Protein AF-A0AA89B093-F1 (afdb_monomer)

Radius of gyration: 24.59 Å; Cα contacts (8 Å, |Δi|>4): 111; chains: 1; bounding box: 43×57×68 Å

Nearest PDB structures (foldseek):
  4bqq-assembly1_B  TM=4.175E-01  e=1.711E-01  Lomovskayavirus C31
  6gp1-assembly1_A  TM=5.281E-01  e=3.053E+00  Lobophyllia hemprichii
  8jc7-assembly1_A  TM=4.418E-01  e=4.986E+00  Vibrio campbellii
  6xyw-assembly1_Bd  TM=2.629E-01  e=2.871E+00  Arabidopsis thaliana

Secondary structure (DSSP, 8-state):
-------TTEEEETTTTEEEE--S--TT----------------------HHHHHHHHHHHHHHHHHHHTTEEEETTEEEEHHHHHHHHHHHS------TTGGG-TTEEEEEEEEEEEETTEEEEEEEEEEEETTS-EE-

InterPro domains:
  IPR052254 CUL4-DDB1 E3 ligase complex substrate receptor [PTHR44472] (3-139)

Structure (mmCIF, N/CA/C/O backbone):
data_AF-A0AA89B093-F1
#
_entry.id   AF-A0AA89B093-F1
#
loop_
_atom_site.group_PDB
_atom_site.id
_atom_site.type_symbol
_atom_site.label_atom_id
_atom_site.label_alt_id
_atom_site.label_comp_id
_atom_site.label_asym_id
_atom_site.label_entity_id
_atom_site.label_seq_id
_atom_site.pdbx_PDB_ins_code
_atom_site.Cartn_x
_atom_site.Cartn_y
_atom_site.Cartn_z
_atom_site.occupancy
_atom_site.B_iso_or_equiv
_atom_site.auth_seq_id
_atom_site.auth_comp_id
_atom_site.auth_asym_id
_atom_site.auth_atom_id
_atom_site.pdbx_PDB_model_num
ATOM 1 N N . MET A 1 1 ? -13.201 13.709 -26.196 1.00 38.25 1 MET A N 1
ATOM 2 C CA . MET A 1 1 ? -13.182 12.861 -24.983 1.00 38.25 1 MET A CA 1
ATOM 3 C C . MET A 1 1 ? -12.805 11.442 -25.399 1.00 38.25 1 MET A C 1
ATOM 5 O O . MET A 1 1 ? -13.687 10.653 -25.703 1.00 38.25 1 MET A O 1
ATOM 9 N N . GLY A 1 2 ? -11.510 11.145 -25.538 1.00 41.66 2 GLY A N 1
ATOM 10 C CA . GLY A 1 2 ? -11.037 9.813 -25.938 1.00 41.66 2 GLY A CA 1
ATOM 11 C C . GLY A 1 2 ? -10.702 8.983 -24.704 1.00 41.66 2 GLY A C 1
ATOM 12 O O . GLY A 1 2 ? -9.839 9.388 -23.930 1.00 41.66 2 GLY A O 1
ATOM 13 N N . ARG A 1 3 ? -11.383 7.850 -24.496 1.00 45.09 3 ARG A N 1
ATOM 14 C CA . ARG A 1 3 ? -10.976 6.867 -23.483 1.00 45.09 3 ARG A CA 1
ATOM 15 C C . ARG A 1 3 ? -9.766 6.105 -24.027 1.00 45.09 3 ARG A C 1
ATOM 17 O O . ARG A 1 3 ? -9.900 5.277 -24.919 1.00 45.09 3 ARG A O 1
ATOM 24 N N . LEU A 1 4 ? -8.587 6.450 -23.522 1.00 48.66 4 LEU A N 1
ATOM 25 C CA . LEU A 1 4 ? -7.316 5.768 -23.767 1.00 48.66 4 LEU A CA 1
ATOM 26 C C . LEU A 1 4 ? -7.122 4.689 -22.700 1.00 48.66 4 LEU A C 1
ATOM 28 O O . LEU A 1 4 ? -6.401 4.911 -21.734 1.00 48.66 4 LEU A O 1
ATOM 32 N N . THR A 1 5 ? -7.774 3.539 -22.829 1.00 56.41 5 THR A N 1
ATOM 33 C CA . THR A 1 5 ? -7.491 2.401 -21.940 1.00 56.41 5 THR A CA 1
ATOM 34 C C . THR A 1 5 ? -7.670 1.097 -22.694 1.00 56.41 5 THR A C 1
ATOM 36 O O . THR A 1 5 ? -8.625 0.365 -22.462 1.00 56.41 5 THR A O 1
ATOM 39 N N . ASP A 1 6 ? -6.757 0.818 -23.617 1.00 63.50 6 ASP A N 1
ATOM 40 C CA . ASP A 1 6 ? -6.573 -0.550 -24.084 1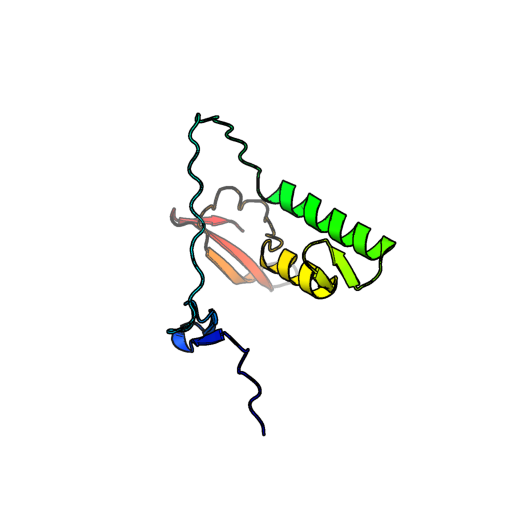.00 63.50 6 ASP A CA 1
ATOM 41 C C . ASP A 1 6 ? -5.074 -0.830 -24.145 1.00 63.50 6 ASP A C 1
ATOM 43 O O . ASP A 1 6 ? -4.348 -0.308 -24.994 1.00 63.50 6 ASP A O 1
ATOM 47 N N . LEU A 1 7 ? -4.583 -1.537 -23.126 1.00 69.38 7 LEU A N 1
ATOM 48 C CA . LEU A 1 7 ? -3.179 -1.907 -23.015 1.00 69.38 7 LEU A CA 1
ATOM 49 C C . LEU A 1 7 ? -2.946 -3.098 -23.963 1.00 69.38 7 LEU A C 1
ATOM 51 O O . LEU A 1 7 ? -3.513 -4.164 -23.724 1.00 69.38 7 LEU A O 1
ATOM 55 N N . PRO A 1 8 ? -2.121 -2.972 -25.020 1.00 73.88 8 PRO A N 1
ATOM 56 C CA . PRO A 1 8 ? -1.990 -4.015 -26.036 1.00 73.88 8 PRO A CA 1
ATOM 57 C C . PRO A 1 8 ? -1.571 -5.362 -25.431 1.00 73.88 8 PRO A C 1
ATOM 59 O O . PRO A 1 8 ? -0.558 -5.450 -24.736 1.00 73.88 8 PRO A O 1
ATOM 62 N N . GLY A 1 9 ? -2.338 -6.421 -25.708 1.00 75.69 9 GLY A N 1
ATOM 63 C CA . GLY A 1 9 ? -2.088 -7.771 -25.179 1.00 75.69 9 GLY A CA 1
ATOM 64 C C . GLY A 1 9 ? -2.712 -8.056 -23.808 1.00 75.69 9 GLY A C 1
ATOM 65 O O . GLY A 1 9 ? -2.480 -9.130 -23.244 1.00 75.69 9 GLY A O 1
ATOM 66 N N . PHE A 1 10 ? -3.515 -7.130 -23.283 1.00 82.88 10 PHE A N 1
ATOM 67 C CA . PHE A 1 10 ? -4.255 -7.274 -22.036 1.00 82.88 10 PHE A CA 1
ATOM 68 C C . PHE A 1 10 ? -5.721 -6.904 -22.256 1.00 82.88 10 PHE A C 1
ATOM 70 O O . PHE A 1 10 ? -6.017 -6.030 -23.058 1.00 82.88 10 PHE A O 1
ATOM 77 N N . TYR A 1 11 ? -6.631 -7.546 -21.526 1.00 86.19 11 TYR A N 1
ATOM 78 C CA . TYR A 1 11 ? -8.022 -7.105 -21.429 1.00 86.19 11 TYR A CA 1
ATOM 79 C C . TYR A 1 11 ? -8.307 -6.647 -19.997 1.00 86.19 11 TYR A C 1
ATOM 81 O O . TYR A 1 11 ? -7.743 -7.192 -19.042 1.00 86.19 11 TYR A O 1
ATOM 89 N N . TYR A 1 12 ? -9.144 -5.623 -19.846 1.00 85.19 12 TYR A N 1
ATOM 90 C CA . TYR A 1 12 ? -9.624 -5.173 -18.541 1.00 85.19 12 TYR A CA 1
ATOM 91 C C . TYR A 1 12 ? -10.845 -5.996 -18.128 1.00 85.19 12 TYR A C 1
ATOM 93 O O . TYR A 1 12 ? -11.797 -6.117 -18.896 1.00 85.19 12 TYR A O 1
ATOM 101 N N . ASP A 1 13 ? -10.809 -6.567 -16.928 1.00 82.44 13 ASP A N 1
ATOM 102 C CA . ASP A 1 13 ? -11.943 -7.257 -16.313 1.00 82.44 13 ASP A CA 1
ATOM 103 C C . ASP A 1 13 ? -12.571 -6.309 -15.278 1.00 82.44 13 ASP A C 1
ATOM 105 O O . ASP A 1 13 ? -11.950 -6.008 -14.251 1.00 82.44 13 ASP A O 1
ATOM 109 N N . GLU A 1 14 ? -13.770 -5.799 -15.582 1.00 85.19 14 GLU A N 1
ATOM 110 C CA . GLU A 1 14 ? -14.486 -4.823 -14.746 1.00 85.19 14 GLU A CA 1
ATOM 111 C C . GLU A 1 14 ? -14.904 -5.411 -13.393 1.00 85.19 14 GLU A C 1
ATOM 113 O O . GLU A 1 14 ? -14.867 -4.711 -12.383 1.00 85.19 14 GLU A O 1
ATOM 118 N N . GLU A 1 15 ? -15.217 -6.707 -13.330 1.00 82.50 15 GLU A N 1
ATOM 119 C CA . GLU A 1 15 ? -15.598 -7.367 -12.075 1.00 82.50 15 GLU A CA 1
ATOM 120 C C . GLU A 1 15 ? -14.408 -7.468 -11.118 1.00 82.50 15 GLU A C 1
ATOM 122 O O . GLU A 1 15 ? -14.557 -7.436 -9.895 1.00 82.50 15 GLU A O 1
ATOM 127 N N . LYS A 1 16 ? -13.199 -7.576 -11.676 1.00 83.19 16 LYS A N 1
ATOM 128 C CA . LYS A 1 16 ? -11.958 -7.740 -10.910 1.00 83.19 16 LYS A CA 1
ATOM 129 C C . LYS A 1 16 ? -11.137 -6.465 -10.785 1.00 83.19 16 LYS A C 1
ATOM 131 O O . LYS A 1 16 ? -10.077 -6.519 -10.153 1.00 83.19 16 LYS A O 1
ATOM 136 N N . ASN A 1 17 ? -11.589 -5.365 -11.390 1.00 85.19 17 ASN A N 1
ATOM 137 C CA . ASN A 1 17 ? -10.897 -4.078 -11.482 1.00 85.19 17 ASN A CA 1
ATOM 138 C C . ASN A 1 17 ? -9.399 -4.203 -11.830 1.00 85.19 17 ASN A C 1
ATOM 140 O O . ASN A 1 17 ? -8.552 -3.505 -11.265 1.00 85.19 17 ASN A O 1
ATOM 144 N N . ARG A 1 18 ? -9.035 -5.145 -12.716 1.00 84.50 18 ARG A N 1
ATOM 145 C CA . ARG A 1 18 ? -7.634 -5.445 -13.071 1.00 84.50 18 ARG A CA 1
ATOM 146 C C . ARG A 1 18 ? -7.485 -5.928 -14.512 1.00 84.50 18 ARG A C 1
ATOM 148 O O . ARG A 1 18 ? -8.388 -6.530 -15.082 1.00 84.50 18 ARG A O 1
ATOM 155 N N . TYR A 1 19 ? -6.294 -5.709 -15.071 1.00 87.19 19 TYR A N 1
ATOM 156 C CA . TYR A 1 19 ? -5.912 -6.185 -16.401 1.00 87.19 19 TYR A CA 1
ATOM 157 C C . TYR A 1 19 ? -5.380 -7.618 -16.361 1.00 87.19 19 TYR A C 1
ATOM 159 O O . TYR A 1 19 ? -4.522 -7.952 -15.538 1.00 87.19 19 TYR A O 1
ATOM 167 N N . PHE A 1 20 ? -5.837 -8.442 -17.301 1.00 82.44 20 PHE A N 1
ATOM 168 C CA . PHE A 1 20 ? -5.386 -9.816 -17.483 1.00 82.44 20 PHE A CA 1
ATOM 169 C C . PHE A 1 20 ? -4.653 -9.968 -18.820 1.00 82.44 20 PHE A C 1
ATOM 171 O O . PHE A 1 20 ? -5.140 -9.483 -19.842 1.00 82.44 20 PHE A O 1
ATOM 178 N N . PRO A 1 21 ? -3.480 -10.631 -18.845 1.00 84.06 21 PRO A N 1
ATOM 179 C CA . PRO A 1 21 ? -2.781 -10.905 -20.092 1.00 84.06 21 PRO A CA 1
ATOM 180 C C . PRO A 1 21 ? -3.600 -11.876 -20.939 1.00 84.06 21 PRO A C 1
ATOM 182 O O . PRO A 1 21 ? -4.056 -12.911 -20.444 1.00 84.06 21 PRO A O 1
ATOM 185 N N . ILE A 1 22 ? -3.726 -11.577 -22.228 1.00 76.31 22 ILE A N 1
ATOM 186 C CA . ILE A 1 22 ? -4.355 -12.458 -23.212 1.00 76.31 22 ILE A CA 1
ATOM 187 C C . ILE A 1 22 ? -3.386 -13.630 -23.446 1.00 76.31 22 ILE A C 1
ATOM 189 O O . ILE A 1 22 ? -2.508 -13.584 -24.305 1.00 76.31 22 ILE A O 1
ATOM 193 N N . LYS A 1 23 ? -3.450 -14.664 -22.595 1.00 64.69 23 LYS A N 1
ATOM 194 C CA . LYS A 1 23 ? -2.566 -15.834 -22.689 1.00 64.69 23 LYS A CA 1
ATOM 195 C C . LYS A 1 23 ? -3.092 -16.842 -23.709 1.00 64.69 23 LYS A C 1
ATOM 197 O O . LYS A 1 23 ? -4.046 -17.562 -23.442 1.00 64.69 23 LYS A O 1
ATOM 202 N N . GLY A 1 24 ? -2.361 -16.975 -24.808 1.00 60.72 24 GLY A N 1
ATOM 203 C CA . GLY A 1 24 ? -2.373 -18.132 -25.700 1.00 60.72 24 GLY A CA 1
ATOM 204 C C . GLY A 1 24 ? -1.502 -17.858 -26.929 1.00 60.72 24 GLY A C 1
ATOM 205 O O . GLY A 1 24 ? -1.459 -16.712 -27.376 1.00 60.72 24 GLY A O 1
ATOM 206 N N . PRO A 1 25 ? -0.772 -18.848 -27.479 1.00 52.78 25 PRO A N 1
ATOM 207 C CA . PRO A 1 25 ? -0.210 -18.693 -28.814 1.00 52.78 25 PRO A CA 1
ATOM 208 C C . PRO A 1 25 ? -1.363 -18.400 -29.776 1.00 52.78 25 PRO A C 1
ATOM 210 O O . PRO A 1 25 ? -2.405 -19.053 -29.720 1.00 52.78 25 PRO A O 1
ATOM 213 N N . ILE A 1 26 ? -1.187 -17.386 -30.621 1.00 53.56 26 ILE A N 1
ATOM 214 C CA . ILE A 1 26 ? -2.179 -16.990 -31.621 1.00 53.56 26 ILE A CA 1
ATOM 215 C C . ILE A 1 26 ? -2.528 -18.242 -32.446 1.00 53.56 26 ILE A C 1
ATOM 217 O O . ILE A 1 26 ? -1.602 -18.868 -32.980 1.00 53.56 26 ILE A O 1
ATOM 221 N N . PRO A 1 27 ? -3.813 -18.637 -32.542 1.00 47.00 27 PRO A N 1
ATOM 222 C CA . PRO A 1 27 ? -4.223 -19.762 -33.374 1.00 47.00 27 PRO A CA 1
ATOM 223 C C . PRO A 1 27 ? -3.663 -19.581 -34.793 1.00 47.00 27 PRO A C 1
ATOM 225 O O . PRO A 1 27 ? -3.983 -18.603 -35.462 1.00 47.00 27 PRO A O 1
ATOM 228 N N . GLY A 1 28 ? -2.770 -20.482 -35.220 1.00 51.09 28 GLY A N 1
ATOM 229 C CA . GLY A 1 28 ? -2.087 -20.426 -36.522 1.00 51.09 28 GLY A CA 1
ATOM 230 C C . GLY A 1 28 ? -0.573 -20.171 -36.483 1.00 51.09 28 GLY A C 1
ATOM 231 O O . GLY A 1 28 ? 0.084 -20.330 -37.509 1.00 51.09 28 GLY A O 1
ATOM 232 N N . SER A 1 29 ? 0.019 -19.837 -35.330 1.00 47.19 29 SER A N 1
ATOM 233 C CA . SER A 1 29 ? 1.475 -19.653 -35.217 1.00 47.19 29 SER A CA 1
ATOM 234 C C . SER A 1 29 ? 2.179 -20.956 -34.815 1.00 47.19 29 SER A C 1
ATOM 236 O O . SER A 1 29 ? 2.127 -21.383 -33.662 1.00 47.19 29 SER A O 1
ATOM 238 N N . SER A 1 30 ? 2.829 -21.617 -35.777 1.00 51.38 30 SER A N 1
ATOM 239 C CA . SER A 1 30 ? 3.675 -22.792 -35.536 1.00 51.38 30 SER A CA 1
ATOM 240 C C . SER A 1 30 ? 5.021 -22.367 -34.944 1.00 51.38 30 SER A C 1
ATOM 242 O O . SER A 1 30 ? 5.901 -21.910 -35.674 1.00 51.38 30 SER A O 1
ATOM 244 N N . SER A 1 31 ? 5.245 -22.622 -33.657 1.00 49.91 31 SER A N 1
ATOM 245 C CA . SER A 1 31 ? 6.598 -22.749 -33.109 1.00 49.91 31 SER A CA 1
ATOM 246 C C . SER A 1 31 ? 6.775 -24.131 -32.471 1.00 49.91 31 SER A C 1
ATOM 248 O O . SER A 1 31 ? 6.086 -24.518 -31.531 1.00 49.91 31 SER A O 1
ATOM 250 N N . ARG A 1 32 ? 7.679 -24.923 -33.063 1.00 48.28 32 ARG A N 1
ATOM 251 C CA . ARG A 1 32 ? 8.062 -26.273 -32.620 1.00 48.28 32 ARG A CA 1
ATOM 252 C C . ARG A 1 32 ? 8.601 -26.253 -31.182 1.00 48.28 32 ARG A C 1
ATOM 254 O O . ARG A 1 32 ? 9.436 -25.398 -30.887 1.00 48.28 32 ARG A O 1
ATOM 261 N N . PRO A 1 33 ? 8.290 -27.252 -30.339 1.00 42.31 33 PRO A N 1
ATOM 262 C CA . PRO A 1 33 ? 9.111 -27.541 -29.174 1.00 42.31 33 PRO A CA 1
ATOM 263 C C . PRO A 1 33 ? 10.339 -28.353 -29.617 1.00 42.31 33 PRO A C 1
ATOM 265 O O . PRO A 1 33 ? 10.208 -29.430 -30.198 1.00 42.31 33 PRO A O 1
ATOM 268 N N . SER A 1 34 ? 11.548 -27.847 -29.364 1.00 39.72 34 SER A N 1
ATOM 269 C CA . SER A 1 34 ? 12.766 -28.653 -29.475 1.00 39.72 34 SER A CA 1
ATOM 270 C C . SER A 1 34 ? 12.862 -29.578 -28.265 1.00 39.72 34 SER A C 1
ATOM 272 O O . SER A 1 34 ? 13.042 -29.129 -27.133 1.00 39.72 34 SER A O 1
ATOM 274 N N . SER A 1 35 ? 12.737 -30.875 -28.513 1.00 42.84 35 SER A N 1
ATOM 275 C CA . SER A 1 35 ? 13.043 -31.943 -27.571 1.00 42.84 35 SER A CA 1
ATOM 276 C C . SER A 1 35 ? 14.550 -32.035 -27.320 1.00 42.84 35 SER A C 1
ATOM 278 O O . SER A 1 35 ? 15.314 -32.275 -28.253 1.00 42.84 35 SER A O 1
ATOM 280 N N . SER A 1 36 ? 14.968 -31.961 -26.061 1.00 39.03 36 SER A N 1
ATOM 281 C CA . SER A 1 36 ? 16.203 -32.602 -25.604 1.00 39.03 36 SER A CA 1
ATOM 282 C C . SER A 1 36 ? 15.983 -33.141 -24.196 1.00 39.03 36 SER A C 1
ATOM 284 O O . SER A 1 36 ? 15.946 -32.391 -23.221 1.00 39.03 36 SER A O 1
ATOM 286 N N . ALA A 1 37 ? 15.784 -34.453 -24.116 1.00 39.19 37 ALA A N 1
ATOM 287 C CA . ALA A 1 37 ? 15.835 -35.206 -22.879 1.00 39.19 37 ALA A CA 1
ATOM 288 C C . ALA A 1 37 ? 17.300 -35.515 -22.540 1.00 39.19 37 ALA A C 1
ATOM 290 O O . ALA A 1 37 ? 18.023 -36.045 -23.379 1.00 39.19 37 ALA A O 1
ATOM 291 N N . SER A 1 38 ? 17.707 -35.254 -21.300 1.00 35.41 38 SER A N 1
ATOM 292 C CA . SER A 1 38 ? 18.757 -36.028 -20.634 1.00 35.41 38 SER A CA 1
ATOM 293 C C . SER A 1 38 ? 18.567 -35.962 -19.119 1.00 35.41 38 SER A C 1
ATOM 295 O O . SER A 1 38 ? 18.562 -34.898 -18.506 1.00 35.41 38 SER A O 1
ATOM 297 N N . THR A 1 39 ? 18.371 -37.145 -18.558 1.00 40.34 39 THR A N 1
ATOM 298 C CA . THR A 1 39 ? 18.254 -37.535 -17.152 1.00 40.34 39 THR A CA 1
ATOM 299 C C . THR A 1 39 ? 19.537 -37.302 -16.347 1.00 40.34 39 THR A C 1
ATOM 301 O O . THR A 1 39 ? 20.585 -37.729 -16.816 1.00 40.34 39 THR A O 1
ATOM 304 N N . SER A 1 40 ? 19.439 -36.786 -15.109 1.00 36.66 40 SER A N 1
ATOM 305 C CA . SER A 1 40 ? 20.041 -37.404 -13.900 1.00 36.66 40 SER A CA 1
ATOM 306 C C . SER A 1 40 ? 19.901 -36.551 -12.619 1.00 36.66 40 SER A C 1
ATOM 308 O O . SER A 1 40 ? 20.339 -35.408 -12.588 1.00 36.66 40 SER A O 1
ATOM 310 N N . ALA A 1 41 ? 19.415 -37.219 -11.563 1.00 38.53 41 ALA A N 1
ATOM 311 C CA . ALA A 1 41 ? 19.597 -37.006 -10.115 1.00 38.53 41 ALA A CA 1
ATOM 312 C C . ALA A 1 41 ? 18.918 -35.813 -9.381 1.00 38.53 41 ALA A C 1
ATOM 314 O O . ALA A 1 41 ? 19.048 -34.660 -9.787 1.00 38.53 41 ALA A O 1
ATOM 315 N N . PRO A 1 42 ? 18.254 -36.071 -8.226 1.00 45.03 42 PRO A N 1
ATOM 316 C CA . PRO A 1 42 ? 17.670 -35.042 -7.376 1.00 45.03 42 PRO A CA 1
ATOM 317 C C . PRO A 1 42 ? 18.703 -34.549 -6.356 1.00 45.03 42 PRO A C 1
ATOM 319 O O . PRO A 1 42 ? 19.044 -35.263 -5.412 1.00 45.03 42 PRO A O 1
ATOM 322 N N . GLN A 1 43 ? 19.178 -33.312 -6.494 1.00 38.06 43 GLN A N 1
ATOM 323 C CA . GLN A 1 43 ? 19.852 -32.640 -5.386 1.00 38.06 43 GLN A CA 1
ATOM 324 C C . GLN A 1 43 ? 18.859 -31.752 -4.645 1.00 38.06 43 GLN A C 1
ATOM 326 O O . GLN A 1 43 ? 18.448 -30.695 -5.116 1.00 38.06 43 GLN A O 1
ATOM 331 N N . LYS A 1 44 ? 18.489 -32.229 -3.453 1.00 43.06 44 LYS A N 1
ATOM 332 C CA . LYS A 1 44 ? 17.982 -31.403 -2.365 1.00 43.06 44 LYS A CA 1
ATOM 333 C C . LYS A 1 44 ? 18.970 -30.263 -2.120 1.00 43.06 44 LYS A C 1
ATOM 335 O O . LYS A 1 44 ? 20.104 -30.503 -1.713 1.00 43.06 44 LYS A O 1
ATOM 340 N N . SER A 1 45 ? 18.508 -29.037 -2.287 1.00 36.66 45 SER A N 1
ATOM 341 C CA . SER A 1 45 ? 18.953 -27.923 -1.465 1.00 36.66 45 SER A CA 1
ATOM 342 C C . SER A 1 45 ? 17.726 -27.086 -1.135 1.00 36.66 45 SER A C 1
ATOM 344 O O . SER A 1 45 ? 17.265 -26.251 -1.911 1.00 36.66 45 SER A O 1
ATOM 346 N N . ASP A 1 46 ? 17.171 -27.363 0.045 1.00 42.84 46 ASP A N 1
ATOM 347 C CA . ASP A 1 46 ? 16.288 -26.456 0.765 1.00 42.84 46 ASP A CA 1
ATOM 348 C C . ASP A 1 46 ? 17.073 -25.181 1.093 1.00 42.84 46 ASP A C 1
ATOM 350 O O . ASP A 1 46 ? 17.560 -24.972 2.200 1.00 42.84 46 ASP A O 1
ATOM 354 N N . LEU A 1 47 ? 17.234 -24.312 0.103 1.00 41.94 47 LEU A N 1
ATOM 355 C CA . LEU A 1 47 ? 17.553 -22.918 0.336 1.00 41.94 47 LEU A CA 1
ATOM 356 C C . LEU A 1 47 ? 16.234 -22.184 0.245 1.00 41.94 47 LEU A C 1
ATOM 358 O O . LEU A 1 47 ? 15.851 -21.726 -0.823 1.00 41.94 47 LEU A O 1
ATOM 362 N N . LYS A 1 48 ? 15.530 -22.104 1.374 1.00 45.34 48 LYS A N 1
ATOM 363 C CA . LYS A 1 48 ? 14.459 -21.134 1.579 1.00 45.34 48 LYS A CA 1
ATOM 364 C C . LYS A 1 48 ? 15.137 -19.771 1.722 1.00 45.34 48 LYS A C 1
ATOM 366 O O . LYS A 1 48 ? 15.694 -19.496 2.785 1.00 45.34 48 LYS A O 1
ATOM 371 N N . PRO A 1 49 ? 15.135 -18.892 0.706 1.00 38.53 49 PRO A N 1
ATOM 372 C CA . PRO A 1 49 ? 15.591 -17.540 0.915 1.00 38.53 49 PRO A CA 1
ATOM 373 C C . PRO A 1 49 ? 14.377 -16.807 1.461 1.00 38.53 49 PRO A C 1
ATOM 375 O O . PRO A 1 49 ? 13.368 -16.643 0.773 1.00 38.53 49 PRO A O 1
ATOM 378 N N . THR A 1 50 ? 14.453 -16.367 2.709 1.00 45.47 50 THR A N 1
ATOM 379 C CA . THR A 1 50 ? 13.554 -15.338 3.223 1.00 45.47 50 THR A CA 1
ATOM 380 C C . THR A 1 50 ? 13.504 -14.227 2.169 1.00 45.47 50 THR A C 1
ATOM 382 O O . THR A 1 50 ? 14.525 -13.607 1.866 1.00 45.47 50 THR A O 1
ATOM 385 N N . SER A 1 51 ? 12.347 -14.040 1.531 1.00 52.62 51 SER A N 1
ATOM 386 C CA . SER A 1 51 ? 12.160 -13.228 0.314 1.00 52.62 51 SER A CA 1
ATOM 387 C C . SER A 1 51 ? 12.696 -11.794 0.441 1.00 52.62 51 SER A C 1
ATOM 389 O O . SER A 1 51 ? 13.110 -11.190 -0.550 1.00 52.62 51 SER A O 1
ATOM 391 N N . ALA A 1 52 ? 12.784 -11.290 1.675 1.00 51.72 52 ALA A N 1
ATOM 392 C CA . ALA A 1 52 ? 13.375 -10.009 2.046 1.00 51.72 52 ALA A CA 1
ATOM 393 C C . ALA A 1 52 ? 14.880 -9.873 1.726 1.00 51.72 52 ALA A C 1
ATOM 395 O O . ALA A 1 52 ? 15.346 -8.767 1.456 1.00 51.72 52 ALA A O 1
ATOM 396 N N . GLY A 1 53 ? 15.651 -10.966 1.736 1.00 48.28 53 GLY A N 1
ATOM 397 C CA . GLY A 1 53 ? 17.081 -10.935 1.413 1.00 48.28 53 GLY A CA 1
ATOM 398 C C . GLY A 1 53 ? 17.307 -10.668 -0.073 1.00 48.28 53 GLY A C 1
ATOM 399 O O . GLY A 1 53 ? 17.941 -9.685 -0.446 1.00 48.28 53 GLY A O 1
ATOM 400 N N . ILE A 1 54 ? 16.701 -11.494 -0.932 1.00 50.06 54 ILE A N 1
ATOM 401 C CA . ILE A 1 54 ? 16.797 -11.379 -2.397 1.00 50.06 54 ILE A CA 1
ATOM 402 C C . ILE A 1 54 ? 16.277 -10.017 -2.885 1.00 50.06 54 ILE A C 1
ATOM 404 O O . ILE A 1 54 ? 16.844 -9.445 -3.813 1.00 50.06 54 ILE A O 1
ATOM 408 N N . ALA A 1 55 ? 15.232 -9.488 -2.240 1.00 56.59 55 ALA A N 1
ATOM 409 C CA . ALA A 1 55 ? 14.685 -8.153 -2.476 1.00 56.59 55 ALA A CA 1
ATOM 410 C C . ALA A 1 55 ? 15.727 -7.039 -2.317 1.00 56.59 55 ALA A C 1
ATOM 412 O O . ALA A 1 55 ? 16.009 -6.299 -3.258 1.00 56.59 55 ALA A O 1
ATOM 413 N N . ARG A 1 56 ? 16.356 -6.969 -1.136 1.00 57.72 56 ARG A N 1
ATOM 414 C CA . ARG A 1 56 ? 17.359 -5.944 -0.810 1.00 57.72 56 ARG A CA 1
ATOM 415 C C . ARG A 1 56 ? 18.563 -6.008 -1.746 1.00 57.72 56 ARG A C 1
ATOM 417 O O . ARG A 1 56 ? 19.036 -4.967 -2.198 1.00 57.72 56 ARG A O 1
ATOM 424 N N . PHE A 1 57 ? 19.009 -7.216 -2.100 1.00 57.84 57 PHE A N 1
ATOM 425 C CA . PHE A 1 57 ? 20.094 -7.401 -3.067 1.00 57.84 57 PHE A CA 1
ATOM 426 C C . PHE A 1 57 ? 19.725 -6.921 -4.481 1.00 57.84 57 PHE A C 1
ATOM 428 O O . PHE A 1 57 ? 20.599 -6.451 -5.208 1.00 57.84 57 PHE A O 1
ATOM 435 N N . LYS A 1 58 ? 18.449 -7.002 -4.882 1.00 72.25 58 LYS A N 1
ATOM 436 C CA . LYS A 1 58 ? 17.971 -6.500 -6.181 1.00 72.25 58 LYS A CA 1
ATOM 437 C C . LYS A 1 58 ? 17.873 -4.975 -6.211 1.00 72.25 58 LYS A C 1
ATOM 439 O O . LYS A 1 58 ? 18.325 -4.379 -7.185 1.00 72.25 58 LYS A O 1
ATOM 444 N N . THR A 1 59 ? 17.371 -4.343 -5.147 1.00 76.69 59 THR A N 1
ATOM 445 C CA . THR A 1 59 ? 17.281 -2.873 -5.073 1.00 76.69 59 THR A CA 1
ATOM 446 C C . THR A 1 59 ? 18.664 -2.225 -5.082 1.00 76.69 59 THR A C 1
ATOM 448 O O . THR A 1 59 ? 18.888 -1.283 -5.835 1.00 76.69 59 THR A O 1
ATOM 451 N N . ALA A 1 60 ? 19.614 -2.762 -4.306 1.00 81.94 60 ALA A N 1
ATOM 452 C CA . ALA A 1 60 ? 20.983 -2.244 -4.263 1.00 81.94 60 ALA A CA 1
ATOM 453 C C . ALA A 1 60 ? 21.687 -2.342 -5.628 1.00 81.94 60 ALA A C 1
ATOM 455 O O . ALA A 1 60 ? 22.321 -1.386 -6.066 1.00 81.94 60 ALA A O 1
ATOM 456 N N . LYS A 1 61 ? 21.514 -3.459 -6.350 1.00 81.62 61 LYS A N 1
ATOM 457 C CA . LYS A 1 61 ? 22.045 -3.612 -7.715 1.00 81.62 61 LYS A CA 1
ATOM 458 C C . LYS A 1 61 ? 21.409 -2.647 -8.713 1.00 81.62 61 LYS A C 1
ATOM 460 O O . LYS A 1 61 ? 22.100 -2.149 -9.595 1.00 81.62 61 LYS A O 1
ATOM 465 N N . LEU A 1 62 ? 20.108 -2.387 -8.588 1.00 83.19 62 LEU A N 1
ATOM 466 C CA . LEU A 1 62 ? 19.402 -1.455 -9.466 1.00 83.19 62 LEU A CA 1
ATOM 467 C C . LEU A 1 62 ? 19.865 -0.007 -9.234 1.00 83.19 62 LEU A C 1
ATOM 469 O O . LEU A 1 62 ? 20.060 0.733 -10.195 1.00 83.19 62 LEU A O 1
ATOM 473 N N . LEU A 1 63 ? 20.091 0.376 -7.972 1.00 86.31 63 LEU A N 1
ATOM 474 C CA . LEU A 1 63 ? 20.662 1.675 -7.606 1.00 86.31 63 LEU A CA 1
ATOM 475 C C . LEU A 1 63 ? 22.095 1.826 -8.122 1.00 86.31 63 LEU A C 1
ATOM 477 O O . LEU A 1 63 ? 22.395 2.809 -8.789 1.00 86.31 63 LEU A O 1
ATOM 481 N N . GLN A 1 64 ? 22.941 0.814 -7.923 1.00 85.31 64 GLN A N 1
ATOM 482 C CA . GLN A 1 64 ? 24.306 0.817 -8.449 1.00 85.31 64 GLN A CA 1
ATOM 483 C C . GLN A 1 64 ? 24.326 0.951 -9.981 1.00 85.31 64 GLN A C 1
ATOM 485 O O . GLN A 1 64 ? 25.109 1.716 -10.540 1.00 85.31 64 GLN A O 1
ATOM 490 N N . ALA A 1 65 ? 23.441 0.238 -10.682 1.00 82.06 65 ALA A N 1
ATOM 491 C CA . ALA A 1 65 ? 23.323 0.358 -12.131 1.00 82.06 65 ALA A CA 1
ATOM 492 C C . ALA A 1 65 ? 22.871 1.764 -12.562 1.00 82.06 65 ALA A C 1
ATOM 494 O O . ALA A 1 65 ? 23.357 2.267 -13.572 1.00 82.06 65 ALA A O 1
ATOM 495 N N . ARG A 1 66 ? 21.995 2.424 -11.793 1.00 86.06 66 ARG A N 1
ATOM 496 C CA . ARG A 1 66 ? 21.617 3.822 -12.037 1.00 86.06 66 ARG A CA 1
ATOM 497 C C . ARG A 1 66 ? 22.794 4.775 -11.858 1.00 86.06 66 ARG A C 1
ATOM 499 O O . ARG A 1 66 ? 22.956 5.684 -12.665 1.00 86.06 66 ARG A O 1
ATOM 506 N N . GLU A 1 67 ? 23.586 4.596 -10.808 1.00 89.75 67 GLU A N 1
ATOM 507 C CA . GLU A 1 67 ? 24.753 5.443 -10.534 1.00 89.75 67 GLU A CA 1
ATOM 508 C C . GLU A 1 67 ? 25.802 5.340 -11.647 1.00 89.75 67 GLU A C 1
ATOM 510 O O . GLU A 1 67 ? 26.384 6.347 -12.036 1.00 89.75 67 GLU A O 1
ATOM 515 N N . LEU A 1 68 ? 25.996 4.138 -12.200 1.00 84.75 68 LEU A N 1
ATOM 516 C CA . LEU A 1 68 ? 26.985 3.883 -13.249 1.00 84.75 68 LEU A CA 1
ATOM 517 C C . LEU A 1 68 ? 26.494 4.214 -14.666 1.00 84.75 68 LEU A C 1
ATOM 519 O O . LEU A 1 68 ? 27.266 4.716 -15.479 1.00 84.75 68 LEU A O 1
ATOM 523 N N . TYR A 1 69 ? 25.234 3.905 -14.985 1.00 80.69 69 TYR A N 1
ATOM 524 C CA . TYR A 1 69 ? 24.712 3.922 -16.361 1.00 80.69 69 TYR A CA 1
ATOM 525 C C . TYR A 1 69 ? 23.560 4.915 -16.575 1.00 80.69 69 TYR A C 1
ATOM 527 O O . TYR A 1 69 ? 23.054 5.056 -17.689 1.00 80.69 69 TYR A O 1
ATOM 535 N N . GLY A 1 70 ? 23.136 5.622 -15.526 1.00 81.62 70 GLY A N 1
ATOM 536 C CA . GLY A 1 70 ? 22.026 6.563 -15.578 1.00 81.62 70 GLY A CA 1
ATOM 537 C C . GLY A 1 70 ? 20.658 5.878 -15.613 1.00 81.62 70 GLY A C 1
ATOM 538 O O . GLY A 1 70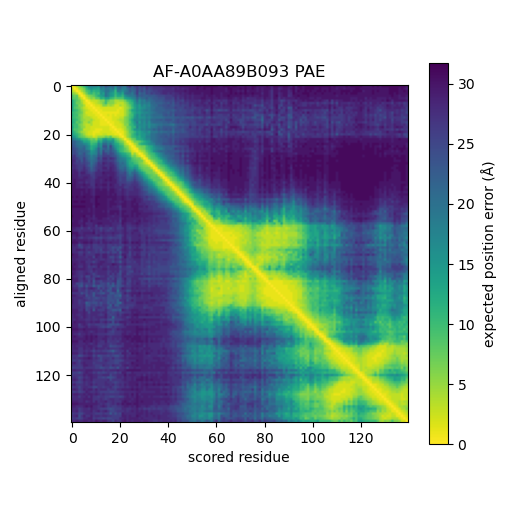 ? 20.451 4.785 -15.091 1.00 81.62 70 GLY A O 1
ATOM 539 N N . ASN A 1 71 ? 19.670 6.548 -16.207 1.00 81.19 71 ASN A N 1
ATOM 540 C CA . ASN A 1 71 ? 18.264 6.150 -16.081 1.00 81.19 71 ASN A CA 1
ATOM 541 C C . ASN A 1 71 ? 17.853 4.966 -16.982 1.00 81.19 71 ASN A C 1
ATOM 543 O O . ASN A 1 71 ? 16.748 4.441 -16.842 1.00 81.19 71 ASN A O 1
ATOM 547 N N . VAL A 1 72 ? 18.719 4.556 -17.916 1.00 80.50 72 VAL A N 1
ATOM 548 C CA . VAL A 1 72 ? 18.472 3.455 -18.856 1.00 80.50 72 VAL A CA 1
ATOM 549 C C . VAL A 1 72 ? 19.486 2.353 -18.597 1.00 80.50 72 VAL A C 1
ATOM 551 O O . VAL A 1 72 ? 20.668 2.498 -18.896 1.00 80.50 72 VAL A O 1
ATOM 554 N N . ILE A 1 73 ? 19.010 1.233 -18.061 1.00 78.62 73 ILE A N 1
ATOM 555 C CA . ILE A 1 73 ? 19.846 0.084 -17.730 1.00 78.62 73 ILE A CA 1
ATOM 556 C C . ILE A 1 73 ? 19.815 -0.881 -18.909 1.00 78.62 73 ILE A C 1
ATOM 558 O O . ILE A 1 73 ? 18.750 -1.257 -19.404 1.00 78.62 73 ILE A O 1
ATOM 562 N N . THR A 1 74 ? 20.997 -1.288 -19.365 1.00 73.25 74 THR A N 1
ATOM 563 C CA . THR A 1 74 ? 21.141 -2.289 -20.424 1.00 73.25 74 THR A CA 1
ATOM 564 C C . THR A 1 74 ? 21.565 -3.622 -19.816 1.00 73.25 74 THR A C 1
ATOM 566 O O . THR A 1 74 ? 22.437 -3.682 -18.954 1.00 73.25 74 THR A O 1
ATOM 569 N N . SER A 1 75 ? 20.908 -4.701 -20.226 1.00 69.56 75 SER A N 1
ATOM 570 C CA . SER A 1 75 ? 21.251 -6.075 -19.854 1.00 69.56 75 SER A CA 1
ATOM 571 C C . SER A 1 75 ? 21.183 -6.952 -21.101 1.00 69.56 75 SER A C 1
ATOM 573 O O . SER A 1 75 ? 20.580 -6.566 -22.101 1.00 69.56 75 SER A O 1
ATOM 575 N N . GLY A 1 76 ? 21.715 -8.175 -21.040 1.00 69.56 76 GLY A N 1
ATOM 576 C CA . GLY A 1 76 ? 21.615 -9.146 -22.141 1.00 69.56 76 GLY A CA 1
ATOM 577 C C . GLY A 1 76 ? 20.174 -9.482 -22.557 1.00 69.56 76 GLY A C 1
ATOM 578 O O . GLY A 1 76 ? 19.960 -10.085 -23.601 1.00 69.56 76 GLY A O 1
ATOM 579 N N . LYS A 1 77 ? 19.179 -9.076 -21.756 1.00 72.88 77 LYS A N 1
ATOM 580 C CA . LYS A 1 77 ? 17.747 -9.258 -22.017 1.00 72.88 77 LYS A CA 1
ATOM 581 C C . LYS A 1 77 ? 17.056 -8.037 -22.646 1.00 72.88 77 LYS A C 1
ATOM 583 O O . LYS A 1 77 ? 15.877 -8.123 -22.967 1.00 72.88 77 LYS A O 1
ATOM 588 N N . GLY A 1 78 ? 17.765 -6.920 -22.821 1.00 77.12 78 GLY A N 1
ATOM 589 C CA . GLY A 1 78 ? 17.238 -5.694 -23.421 1.00 77.12 78 GLY A CA 1
ATOM 590 C C . GLY A 1 78 ? 17.617 -4.422 -22.661 1.00 77.12 78 GLY A C 1
ATOM 591 O O . GLY A 1 78 ? 18.471 -4.425 -21.772 1.00 77.12 78 GLY A O 1
ATOM 592 N N . ARG A 1 79 ? 16.977 -3.313 -23.040 1.00 80.62 79 ARG A N 1
ATOM 593 C CA . ARG A 1 79 ? 17.086 -2.012 -22.368 1.00 80.62 79 ARG A CA 1
ATOM 594 C C . ARG A 1 79 ? 15.823 -1.788 -21.545 1.00 80.62 79 ARG A C 1
ATOM 596 O O . ARG A 1 79 ? 14.730 -1.999 -22.063 1.00 80.62 79 ARG A O 1
ATOM 603 N N . PHE A 1 80 ? 15.968 -1.339 -20.306 1.00 77.69 80 PHE A N 1
ATOM 604 C CA . PHE A 1 80 ? 14.840 -1.054 -19.414 1.00 77.69 80 PHE A CA 1
ATOM 605 C C . PHE A 1 80 ? 15.077 0.275 -18.703 1.00 77.69 80 PHE A C 1
ATOM 607 O O . PHE A 1 80 ? 16.227 0.660 -18.466 1.00 77.69 80 PHE A O 1
ATOM 614 N N . SER A 1 81 ? 14.003 0.983 -18.358 1.00 83.69 81 SER A N 1
ATOM 615 C CA . SER A 1 81 ? 14.127 2.190 -17.546 1.00 83.69 81 SER A CA 1
ATOM 616 C C . SER A 1 81 ? 14.288 1.814 -16.070 1.00 83.69 81 SER A C 1
ATOM 618 O O . SER A 1 81 ? 13.632 0.904 -15.559 1.00 83.69 81 SER A O 1
ATOM 620 N N . PHE A 1 82 ? 15.183 2.517 -15.371 1.00 84.00 82 PHE A N 1
ATOM 621 C CA . PHE A 1 82 ? 15.373 2.346 -13.929 1.00 84.00 82 PHE A CA 1
ATOM 622 C C . PHE A 1 82 ? 14.050 2.534 -13.179 1.00 84.00 82 PHE A C 1
ATOM 624 O O . PHE A 1 82 ? 13.733 1.767 -12.275 1.00 84.00 82 PHE A O 1
ATOM 631 N N . GLN A 1 83 ? 13.272 3.540 -13.581 1.00 84.50 83 GLN A N 1
ATOM 632 C CA . GLN A 1 83 ? 12.003 3.876 -12.952 1.00 84.50 83 GLN A CA 1
ATOM 633 C C . GLN A 1 83 ? 10.979 2.742 -13.079 1.00 84.50 83 GLN A C 1
ATOM 635 O O . GLN A 1 83 ? 10.364 2.384 -12.078 1.00 84.50 83 GLN A O 1
ATOM 640 N N . GLU A 1 84 ? 10.824 2.138 -14.262 1.00 83.44 84 GLU A N 1
ATOM 641 C CA . GLU A 1 84 ? 9.913 1.001 -14.444 1.00 83.44 84 GLU A CA 1
ATOM 642 C C . GLU A 1 84 ? 10.336 -0.204 -13.608 1.00 83.44 84 GLU A C 1
ATOM 644 O O . GLU A 1 84 ? 9.496 -0.785 -12.922 1.00 83.44 84 GLU A O 1
ATOM 649 N N . GLU A 1 85 ? 11.624 -0.563 -13.602 1.00 85.44 85 GLU A N 1
ATOM 650 C CA . GLU A 1 85 ? 12.068 -1.726 -12.825 1.00 85.44 85 GLU A CA 1
ATOM 651 C C . GLU A 1 85 ? 12.026 -1.477 -11.324 1.00 85.44 85 GLU A C 1
ATOM 653 O O . GLU A 1 85 ? 11.721 -2.394 -10.563 1.00 85.44 85 GLU A O 1
ATOM 658 N N . TYR A 1 86 ? 12.260 -0.242 -10.887 1.00 84.19 86 TYR A N 1
ATOM 659 C CA . TYR A 1 86 ? 12.108 0.134 -9.489 1.00 84.19 86 TYR A CA 1
ATOM 660 C C . TYR A 1 86 ? 10.646 0.029 -9.043 1.00 84.19 86 TYR A C 1
ATOM 662 O O . TYR A 1 86 ? 10.364 -0.557 -7.998 1.00 84.19 86 TYR A O 1
ATOM 670 N N . LEU A 1 87 ? 9.708 0.521 -9.858 1.00 84.69 87 LEU A N 1
ATOM 671 C CA . LEU A 1 87 ? 8.274 0.416 -9.584 1.00 84.69 87 LEU A CA 1
ATOM 672 C C . LEU A 1 87 ? 7.796 -1.038 -9.606 1.00 84.69 87 LEU A C 1
ATOM 674 O O . LEU A 1 87 ? 7.072 -1.450 -8.703 1.00 84.69 87 LEU A O 1
ATOM 678 N N . LYS A 1 88 ? 8.238 -1.849 -10.578 1.00 84.00 88 LYS A N 1
ATOM 679 C CA . LYS A 1 88 ? 7.939 -3.290 -10.596 1.00 84.00 88 LYS A CA 1
ATOM 680 C C . LYS A 1 88 ? 8.488 -3.988 -9.361 1.00 84.00 88 LYS A C 1
ATOM 682 O O . LYS A 1 88 ? 7.803 -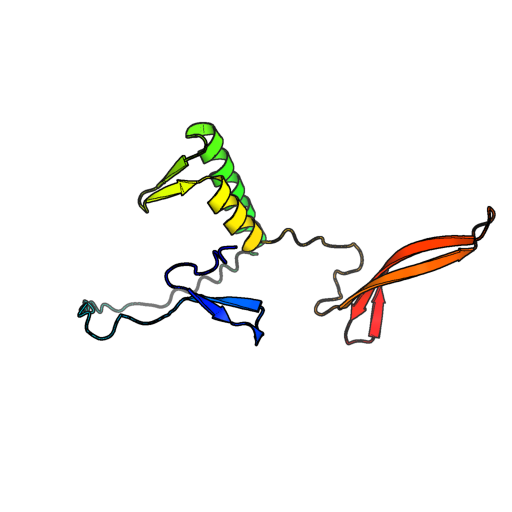4.836 -8.795 1.00 84.00 88 LYS A O 1
ATOM 687 N N . LEU A 1 89 ? 9.698 -3.634 -8.929 1.00 82.75 89 LEU A N 1
ATOM 688 C CA . LEU A 1 89 ? 10.293 -4.204 -7.728 1.00 82.75 89 LEU A CA 1
ATOM 689 C C . LEU A 1 89 ? 9.476 -3.830 -6.487 1.00 82.75 89 LEU A C 1
ATOM 691 O O . LEU A 1 89 ? 9.100 -4.736 -5.748 1.00 82.75 89 LEU A O 1
ATOM 695 N N . GLN A 1 90 ? 9.125 -2.550 -6.313 1.00 79.62 90 GLN A N 1
ATOM 696 C CA . GLN A 1 90 ? 8.253 -2.102 -5.222 1.00 79.62 90 GLN A CA 1
ATOM 697 C C . GLN A 1 90 ? 6.884 -2.790 -5.244 1.00 79.62 90 GLN A C 1
ATOM 699 O O . GLN A 1 90 ? 6.420 -3.243 -4.205 1.00 79.62 90 GLN A O 1
ATOM 704 N N . ALA A 1 91 ? 6.256 -2.933 -6.413 1.00 79.50 91 ALA A N 1
ATOM 705 C CA . ALA A 1 91 ? 4.974 -3.621 -6.540 1.00 79.50 91 ALA A CA 1
ATOM 706 C C . ALA A 1 91 ? 5.085 -5.125 -6.238 1.00 79.50 91 ALA A C 1
ATOM 708 O O . ALA A 1 91 ? 4.197 -5.706 -5.620 1.00 79.50 91 ALA A O 1
ATOM 709 N N . SER A 1 92 ? 6.184 -5.767 -6.650 1.00 75.88 92 SER A N 1
ATOM 710 C CA . SER A 1 92 ? 6.427 -7.190 -6.380 1.00 75.88 92 SER A CA 1
ATOM 711 C C . SER A 1 92 ? 6.786 -7.472 -4.919 1.00 75.88 92 SER A C 1
ATOM 713 O O . SER A 1 92 ? 6.655 -8.604 -4.453 1.00 75.88 92 SER A O 1
ATOM 715 N N . GLN A 1 93 ? 7.295 -6.461 -4.215 1.00 72.50 93 GLN A N 1
ATOM 716 C CA . GLN A 1 93 ? 7.833 -6.557 -2.863 1.00 72.50 93 GLN A CA 1
ATOM 717 C C . GLN A 1 93 ? 7.472 -5.283 -2.097 1.00 72.50 93 GLN A C 1
ATOM 719 O O . GLN A 1 93 ? 8.355 -4.465 -1.813 1.00 72.50 93 GLN A O 1
ATOM 724 N N . PRO A 1 94 ? 6.177 -5.093 -1.789 1.00 66.19 94 PRO A N 1
ATOM 725 C CA . PRO A 1 94 ? 5.733 -3.915 -1.071 1.00 66.19 94 PRO A CA 1
ATOM 726 C C . PRO A 1 94 ? 6.475 -3.824 0.259 1.00 66.19 94 PRO A C 1
ATOM 728 O O . PRO A 1 94 ? 6.784 -4.834 0.900 1.00 66.19 94 PRO A O 1
ATOM 731 N N . MET A 1 95 ? 6.778 -2.599 0.674 1.00 69.50 95 MET A N 1
ATOM 732 C CA . MET A 1 95 ? 7.311 -2.360 2.005 1.00 69.50 95 MET A CA 1
ATOM 733 C C . MET A 1 95 ? 6.212 -2.693 3.017 1.00 69.50 95 MET A C 1
ATOM 735 O O . MET A 1 95 ? 5.319 -1.892 3.256 1.00 69.50 95 MET A O 1
ATOM 739 N N . ILE A 1 96 ? 6.258 -3.898 3.583 1.00 69.12 96 ILE A N 1
ATOM 740 C CA . ILE A 1 96 ? 5.324 -4.306 4.632 1.00 69.12 96 ILE A CA 1
ATOM 741 C C . ILE A 1 96 ? 5.781 -3.635 5.926 1.00 69.12 96 ILE A C 1
ATOM 743 O O . ILE A 1 96 ? 6.825 -3.997 6.481 1.00 69.12 96 ILE A O 1
ATOM 747 N N . TRP A 1 97 ? 5.025 -2.643 6.390 1.00 65.50 97 TRP A N 1
ATOM 748 C CA . TRP A 1 97 ? 5.212 -2.090 7.726 1.00 65.50 97 TRP A CA 1
ATOM 749 C C . TRP A 1 97 ? 4.839 -3.153 8.754 1.00 65.50 97 TRP A C 1
ATOM 751 O O . TRP A 1 97 ? 3.767 -3.750 8.699 1.00 65.50 97 TRP A O 1
ATOM 761 N N . LYS A 1 98 ? 5.776 -3.431 9.658 1.00 68.00 98 LYS A N 1
ATOM 762 C CA . LYS A 1 98 ? 5.566 -4.342 10.778 1.00 68.00 98 LYS A CA 1
ATOM 763 C C . LYS A 1 98 ? 5.339 -3.489 12.012 1.00 68.00 98 LYS A C 1
ATOM 765 O O . LYS A 1 98 ? 6.276 -2.849 12.484 1.00 68.00 98 LYS A O 1
ATOM 770 N N . TYR A 1 99 ? 4.108 -3.469 12.498 1.00 67.19 99 TYR A N 1
ATOM 771 C CA . TYR A 1 99 ? 3.767 -2.796 13.743 1.00 67.19 99 TYR A CA 1
ATOM 772 C C . TYR A 1 99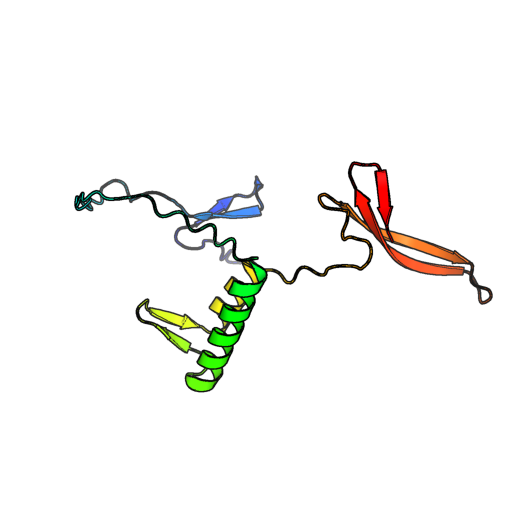 ? 4.195 -3.681 14.916 1.00 67.19 99 TYR A C 1
ATOM 774 O O . TYR A 1 99 ? 4.002 -4.903 14.880 1.00 67.19 99 TYR A O 1
ATOM 782 N N . GLN A 1 100 ? 4.815 -3.095 15.942 1.00 65.56 100 GLN A N 1
ATOM 783 C CA . GLN A 1 100 ? 5.127 -3.847 17.160 1.00 65.56 100 GLN A CA 1
ATOM 784 C C . GLN A 1 100 ? 3.818 -4.397 17.756 1.00 65.56 100 GLN A C 1
ATOM 786 O O . GLN A 1 100 ? 2.791 -3.737 17.680 1.00 65.56 100 GLN A O 1
ATOM 791 N N . GLY A 1 101 ? 3.828 -5.637 18.254 1.00 66.69 101 GLY A N 1
ATOM 792 C CA . GLY A 1 101 ? 2.619 -6.318 18.748 1.00 66.69 101 GLY A CA 1
ATOM 793 C C . GLY A 1 101 ? 1.830 -7.120 17.699 1.00 66.69 101 GLY A C 1
ATOM 794 O O . GLY A 1 101 ? 1.071 -8.009 18.069 1.00 66.69 101 GLY A O 1
ATOM 795 N N . THR A 1 102 ? 2.071 -6.921 16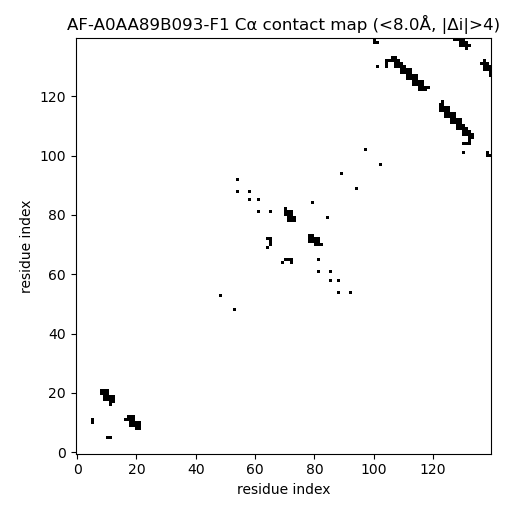.395 1.00 65.38 102 THR A N 1
ATOM 796 C CA . THR A 1 102 ? 1.379 -7.679 15.319 1.00 65.38 102 THR A CA 1
ATOM 797 C C . THR A 1 102 ? 2.062 -8.992 14.928 1.00 65.38 102 THR A C 1
ATOM 799 O O . THR A 1 102 ? 1.586 -9.720 14.063 1.00 65.38 102 THR A O 1
ATOM 802 N N . GLU A 1 103 ? 3.169 -9.347 15.585 1.00 65.00 103 GLU A N 1
ATOM 803 C CA . GLU A 1 103 ? 3.995 -10.516 15.243 1.00 65.00 103 GLU A CA 1
ATOM 804 C C . GLU A 1 103 ? 3.265 -11.865 15.368 1.00 65.00 103 GLU A C 1
ATOM 806 O O . GLU A 1 103 ? 3.664 -12.845 14.738 1.00 65.00 103 GLU A O 1
ATOM 811 N N . ARG A 1 104 ? 2.183 -11.912 16.158 1.00 63.12 104 ARG A N 1
ATOM 812 C CA . ARG A 1 104 ? 1.351 -13.107 16.371 1.00 63.12 104 ARG A CA 1
ATOM 813 C C . ARG A 1 104 ? 0.055 -13.102 15.559 1.00 63.12 104 ARG A C 1
ATOM 815 O O . ARG A 1 104 ? -0.660 -14.101 15.571 1.00 63.12 104 ARG A O 1
ATOM 822 N N . VAL A 1 105 ? -0.242 -12.011 14.856 1.00 64.75 105 VAL A N 1
ATOM 823 C CA . VAL A 1 105 ? -1.463 -11.850 14.066 1.00 64.75 105 VAL A CA 1
ATOM 824 C C . VAL A 1 105 ? -1.130 -12.185 12.609 1.00 64.75 105 VAL A C 1
ATOM 826 O O . VAL A 1 105 ? -0.857 -11.310 11.794 1.00 64.75 105 VAL A O 1
ATOM 829 N N . ALA A 1 106 ? -1.054 -13.484 12.302 1.00 59.28 106 ALA A N 1
ATOM 830 C CA . ALA A 1 106 ? -0.654 -13.967 10.975 1.00 59.28 106 ALA A CA 1
ATOM 831 C C . ALA A 1 106 ? -1.722 -13.699 9.894 1.00 59.28 106 ALA A C 1
ATOM 833 O O . ALA A 1 106 ? -1.3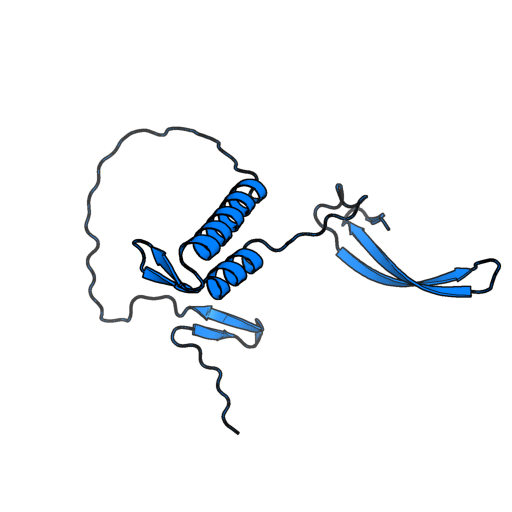66 -13.344 8.774 1.00 59.28 106 ALA A O 1
ATOM 834 N N . ASP A 1 107 ? -3.001 -13.805 10.270 1.00 63.94 107 ASP A N 1
ATOM 835 C CA . ASP A 1 107 ? -4.180 -13.518 9.445 1.00 63.94 107 ASP A CA 1
ATOM 836 C C . ASP A 1 107 ? -5.050 -12.487 10.178 1.00 63.94 107 ASP A C 1
ATOM 838 O O . ASP A 1 107 ? -6.032 -12.826 10.845 1.00 63.94 107 ASP A O 1
ATOM 842 N N . GLY A 1 108 ? -4.603 -11.229 10.149 1.00 67.38 108 GLY A N 1
ATOM 843 C CA . GLY A 1 108 ? -5.240 -10.128 10.865 1.00 67.38 108 GLY A CA 1
ATOM 844 C C . GLY A 1 108 ? -5.956 -9.138 9.964 1.00 67.38 108 GLY A C 1
ATOM 845 O O . GLY A 1 108 ? -5.416 -8.746 8.931 1.00 67.38 108 GLY A O 1
ATOM 846 N N . ALA A 1 109 ? -7.135 -8.685 10.384 1.00 76.06 109 ALA A N 1
ATOM 847 C CA . ALA A 1 109 ? -7.738 -7.470 9.855 1.00 76.06 109 ALA A CA 1
ATOM 848 C C . ALA A 1 109 ? -7.062 -6.247 10.492 1.00 76.06 109 ALA A C 1
ATOM 850 O O . ALA A 1 109 ? -6.744 -6.259 11.683 1.00 76.06 109 ALA A O 1
ATOM 851 N N . LEU A 1 110 ? -6.842 -5.209 9.685 1.00 82.56 110 LEU A N 1
ATOM 852 C CA . LEU A 1 110 ? -6.361 -3.904 10.126 1.00 82.56 110 LEU A CA 1
ATOM 853 C C . LEU A 1 110 ? -7.478 -2.886 9.914 1.00 82.56 110 LEU A C 1
ATOM 855 O O . LEU A 1 110 ? -7.961 -2.751 8.790 1.00 82.56 110 LEU A O 1
ATOM 859 N N . GLU A 1 111 ? -7.865 -2.172 10.962 1.00 83.56 111 GLU A N 1
ATOM 860 C CA . GLU A 1 111 ? -8.927 -1.169 10.912 1.00 83.56 111 GLU A CA 1
ATOM 861 C C . GLU A 1 111 ? -8.474 0.122 11.596 1.00 83.56 111 GLU A C 1
ATOM 863 O O . GLU A 1 111 ? -7.805 0.090 12.624 1.00 83.56 111 GLU A O 1
ATOM 868 N N . GLN A 1 112 ? -8.814 1.269 11.014 1.00 88.88 112 GLN A N 1
ATOM 869 C CA . GLN A 1 112 ? -8.610 2.572 11.641 1.00 88.88 112 GLN A CA 1
ATOM 870 C C . GLN A 1 112 ? -9.911 2.976 12.330 1.00 88.88 112 GLN A C 1
ATOM 872 O O . GLN A 1 112 ? -10.948 3.063 11.674 1.00 88.88 112 GLN A O 1
ATOM 877 N N . ILE A 1 113 ? -9.848 3.224 13.634 1.00 90.44 113 ILE A N 1
ATOM 878 C CA . ILE A 1 113 ? -10.994 3.622 14.452 1.00 90.44 113 ILE A CA 1
ATOM 879 C C . ILE A 1 113 ? -10.767 5.007 15.052 1.00 90.44 113 ILE A C 1
ATOM 881 O O .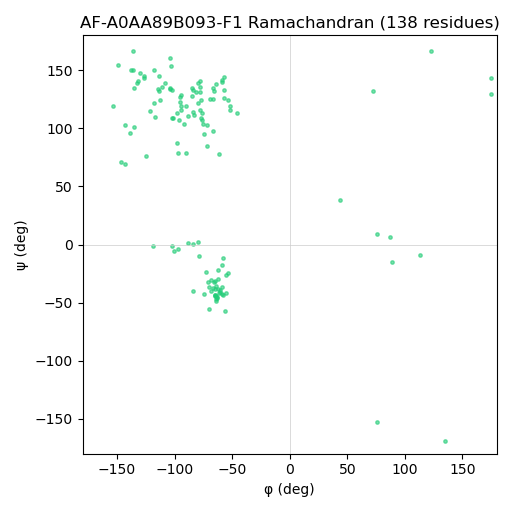 ILE A 1 113 ? -9.633 5.386 15.342 1.00 90.44 113 ILE A O 1
ATOM 885 N N . ARG A 1 114 ? -11.859 5.740 15.265 1.00 93.44 114 ARG A N 1
ATOM 886 C CA . ARG A 1 114 ? -11.863 7.013 15.993 1.00 93.44 114 ARG A CA 1
ATOM 887 C C . ARG A 1 114 ? -12.223 6.755 17.440 1.00 93.44 114 ARG A C 1
ATOM 889 O O . ARG A 1 114 ? -13.234 6.102 17.701 1.00 93.44 114 ARG A O 1
ATOM 896 N N . ILE A 1 115 ? -11.394 7.241 18.353 1.00 91.31 115 ILE A N 1
ATOM 897 C CA . ILE A 1 115 ? -11.637 7.139 19.788 1.00 91.31 115 ILE A CA 1
ATOM 898 C C . ILE A 1 115 ? -11.548 8.516 20.437 1.00 91.31 115 ILE A C 1
ATOM 900 O O . ILE A 1 115 ? -10.689 9.324 20.082 1.00 91.31 115 ILE A O 1
ATOM 904 N N . ASP A 1 116 ? -12.409 8.739 21.422 1.00 93.56 116 ASP A N 1
ATOM 905 C CA . ASP A 1 116 ? -12.345 9.900 22.299 1.00 93.56 116 ASP A CA 1
ATOM 906 C C . ASP A 1 116 ? -11.468 9.554 23.506 1.00 93.56 116 ASP A C 1
ATOM 908 O O . ASP A 1 116 ? -11.741 8.607 24.248 1.00 93.56 116 ASP A O 1
ATOM 912 N N . LEU A 1 117 ? -10.377 10.295 23.680 1.00 90.00 117 LEU A N 1
ATOM 913 C CA . LEU A 1 117 ? -9.474 10.168 24.816 1.00 90.00 117 LEU A CA 1
ATOM 914 C C . LEU A 1 117 ? -9.804 11.228 25.856 1.00 90.00 117 LEU A C 1
ATOM 916 O O . LEU A 1 117 ? -9.549 12.412 25.638 1.00 90.00 117 LEU A O 1
ATOM 920 N N . ASP A 1 118 ? -10.292 10.794 27.013 1.00 90.00 118 ASP A N 1
ATOM 921 C CA . ASP A 1 118 ? -10.466 11.668 28.170 1.00 90.00 118 ASP A CA 1
ATOM 922 C C . ASP A 1 118 ? -9.103 11.972 28.807 1.00 90.00 118 ASP A C 1
ATOM 924 O O . ASP A 1 118 ? -8.563 11.205 29.608 1.00 90.00 118 ASP A O 1
ATOM 928 N N . ILE A 1 119 ? -8.522 13.105 28.419 1.00 89.50 119 ILE A N 1
ATOM 929 C CA . ILE A 1 119 ? -7.254 13.626 28.939 1.00 89.50 119 ILE A CA 1
ATOM 930 C C . ILE A 1 119 ? -7.577 14.776 29.915 1.00 89.50 119 ILE A C 1
ATOM 932 O O . ILE A 1 119 ? -8.619 15.418 29.774 1.00 89.50 119 ILE A O 1
ATOM 936 N N . PRO A 1 120 ? -6.725 15.079 30.919 1.00 87.75 120 PRO A N 1
ATOM 937 C CA . PRO A 1 120 ? -6.995 16.153 31.883 1.00 87.75 120 PRO A CA 1
ATOM 938 C C . PRO A 1 120 ? -7.260 17.537 31.267 1.00 87.75 120 PRO A C 1
ATOM 940 O O . PRO A 1 120 ? -7.969 18.338 31.870 1.00 87.75 120 PRO A O 1
ATOM 943 N N . ASP A 1 121 ? -6.728 17.801 30.070 1.00 88.44 121 ASP A N 1
ATOM 944 C CA . ASP A 1 121 ? -6.920 19.053 29.322 1.00 88.44 121 ASP A CA 1
ATOM 945 C C . ASP A 1 121 ? -8.221 19.079 28.490 1.00 88.44 121 ASP A C 1
ATOM 947 O O . ASP A 1 121 ? -8.516 20.071 27.822 1.00 88.44 121 ASP A O 1
ATOM 951 N N . GLY A 1 122 ? -9.011 18.002 28.542 1.00 87.56 122 GLY A N 1
ATOM 952 C CA . GLY A 1 122 ? -10.260 17.823 27.809 1.00 87.56 122 GLY A CA 1
ATOM 953 C C . GLY A 1 122 ? -10.255 16.580 26.910 1.00 87.56 122 GLY A C 1
ATOM 954 O O . GLY A 1 122 ? -9.198 15.991 26.665 1.00 87.56 122 GLY A O 1
ATOM 955 N N . PRO A 1 123 ? -11.435 16.165 26.416 1.00 89.62 123 PRO A N 1
ATOM 956 C CA . PRO A 1 123 ? -11.544 15.046 25.493 1.00 89.62 123 PRO A CA 1
ATOM 957 C C . PRO A 1 123 ? -10.875 15.385 24.156 1.00 89.62 123 PRO A C 1
ATOM 959 O O . PRO A 1 123 ? -11.116 16.451 23.582 1.00 89.62 123 PRO A O 1
ATOM 962 N N . ILE A 1 124 ? -10.037 14.476 23.659 1.00 93.50 124 ILE A N 1
ATOM 963 C CA . ILE A 1 124 ? -9.385 14.582 22.350 1.00 93.50 124 ILE A CA 1
ATOM 964 C C . ILE A 1 124 ? -9.836 13.414 21.479 1.00 93.50 124 ILE A C 1
ATOM 966 O O . ILE A 1 124 ? -9.606 12.258 21.826 1.00 93.50 124 ILE A O 1
ATOM 970 N N . GLU A 1 125 ? -10.424 13.716 20.325 1.00 93.19 125 GLU A N 1
ATOM 971 C CA . GLU A 1 125 ? -10.711 12.721 19.290 1.00 93.19 125 GLU A CA 1
ATOM 972 C C . GLU A 1 125 ? -9.410 12.388 18.544 1.00 93.19 125 GLU A C 1
ATOM 974 O O . GLU A 1 125 ? -8.724 13.278 18.030 1.00 93.19 125 GLU A O 1
ATOM 979 N N . THR A 1 126 ? -9.044 11.109 18.489 1.00 92.19 126 THR A N 1
ATOM 980 C CA . THR A 1 126 ? -7.858 10.648 17.759 1.00 92.19 126 THR A CA 1
ATOM 981 C C . THR A 1 126 ? -8.140 9.373 16.980 1.00 92.19 126 THR A C 1
ATOM 983 O O . THR A 1 126 ? -8.942 8.529 17.380 1.00 92.19 126 THR A O 1
ATOM 986 N N . ASP A 1 127 ? -7.424 9.213 15.870 1.00 92.06 127 ASP A N 1
ATOM 987 C CA . ASP A 1 127 ? -7.429 7.979 15.097 1.00 92.06 127 ASP A CA 1
ATOM 988 C C . ASP A 1 127 ? -6.427 6.980 15.692 1.00 92.06 127 ASP A C 1
ATOM 990 O O . ASP A 1 127 ? -5.272 7.325 15.959 1.00 92.06 127 ASP A O 1
ATOM 994 N N . VAL A 1 128 ? -6.854 5.729 15.860 1.00 88.75 128 VAL A N 1
ATOM 995 C CA . VAL A 1 128 ? -6.010 4.608 16.294 1.00 88.75 128 VAL A CA 1
ATOM 996 C C . VAL A 1 128 ? -6.130 3.454 15.308 1.00 88.75 128 VAL A C 1
ATOM 998 O O . VAL A 1 128 ? -7.183 3.215 14.718 1.00 88.75 128 VAL A O 1
ATOM 1001 N N . LEU A 1 129 ? -5.024 2.739 15.112 1.00 87.94 129 LEU A N 1
ATOM 1002 C CA . LEU A 1 129 ? -4.954 1.568 14.250 1.00 87.94 129 LEU A CA 1
ATOM 1003 C C . LEU A 1 129 ? -5.165 0.304 15.095 1.00 87.94 129 LEU A C 1
ATOM 1005 O O . LEU A 1 129 ? -4.351 -0.011 15.956 1.00 87.94 129 LEU A O 1
ATOM 1009 N N . LEU A 1 130 ? -6.248 -0.421 14.843 1.00 86.06 130 LEU A N 1
ATOM 1010 C CA . LEU A 1 130 ? -6.595 -1.662 15.522 1.00 86.06 130 LEU A CA 1
ATOM 1011 C C . LEU A 1 130 ? -6.262 -2.860 14.632 1.00 86.06 130 LEU A C 1
ATOM 1013 O O . LEU A 1 130 ? -6.616 -2.904 13.454 1.00 86.06 130 LEU A O 1
ATOM 1017 N N . THR A 1 131 ? -5.609 -3.862 15.209 1.00 84.56 131 THR A N 1
ATOM 1018 C CA . THR A 1 131 ? -5.314 -5.137 14.547 1.00 84.56 131 THR A CA 1
ATOM 1019 C C . THR A 1 131 ? -6.094 -6.254 15.236 1.00 84.56 131 THR A C 1
ATOM 1021 O O . THR A 1 131 ? -6.100 -6.336 16.463 1.00 84.56 131 THR A O 1
ATOM 1024 N N . GLY A 1 132 ? -6.767 -7.114 14.471 1.00 81.19 132 GLY A N 1
ATOM 1025 C CA . GLY A 1 132 ? -7.599 -8.190 15.016 1.00 81.19 132 GLY A CA 1
ATOM 1026 C C . GLY A 1 132 ? -7.381 -9.518 14.306 1.00 81.19 132 GLY A C 1
ATOM 1027 O O . GLY A 1 132 ? -7.338 -9.551 13.082 1.00 81.19 132 GLY A O 1
ATOM 1028 N N . GLY A 1 133 ? -7.242 -10.613 15.056 1.00 78.75 133 GLY A N 1
ATOM 1029 C CA . GLY A 1 133 ? -7.077 -11.970 14.516 1.00 78.75 133 GLY A CA 1
ATOM 1030 C C . GLY A 1 133 ? -8.344 -12.829 14.614 1.00 78.75 133 GLY A C 1
ATOM 1031 O O . GLY A 1 133 ? -9.211 -12.586 15.450 1.00 78.75 133 GLY A O 1
ATOM 1032 N N . LEU A 1 134 ? -8.428 -13.901 13.813 1.00 75.12 134 LEU A N 1
ATOM 1033 C CA . LEU A 1 134 ? -9.536 -14.884 13.837 1.00 75.12 134 LEU A CA 1
ATOM 1034 C C . LEU A 1 134 ? -9.738 -15.585 15.196 1.00 75.12 134 LEU A C 1
ATOM 1036 O O . LEU A 1 134 ? -10.787 -16.165 15.458 1.00 75.12 134 LEU A O 1
ATOM 1040 N N . ASN A 1 135 ? -8.731 -15.538 16.063 1.00 77.44 135 ASN A N 1
ATOM 1041 C CA . ASN A 1 135 ? -8.771 -16.010 17.448 1.00 77.44 135 ASN A CA 1
ATOM 1042 C C . ASN A 1 135 ? -9.452 -15.017 18.415 1.00 77.44 135 ASN A C 1
ATOM 1044 O O . ASN A 1 135 ? -9.465 -15.269 19.618 1.00 77.44 135 ASN A O 1
ATOM 1048 N N . GLY A 1 136 ? -9.959 -13.883 17.919 1.00 71.94 136 GLY A N 1
ATOM 1049 C CA . GLY A 1 136 ? -10.566 -12.827 18.728 1.00 71.94 136 GLY A CA 1
ATOM 1050 C C . GLY A 1 136 ? -9.558 -11.965 19.492 1.00 71.94 136 GLY A C 1
ATOM 1051 O O . GLY A 1 136 ? -9.967 -11.169 20.333 1.00 71.94 136 GLY A O 1
ATOM 1052 N N . SER A 1 137 ? -8.249 -12.105 19.238 1.00 75.69 137 SER A N 1
ATOM 1053 C CA . SER A 1 137 ? -7.252 -11.222 19.849 1.00 75.69 137 SER A CA 1
ATOM 1054 C C . SER A 1 137 ? -7.230 -9.875 19.139 1.00 75.69 137 SER A C 1
ATOM 1056 O O . SER A 1 137 ? -7.115 -9.844 17.913 1.00 75.69 137 SER A O 1
ATOM 1058 N N . LEU A 1 138 ? -7.272 -8.796 19.918 1.00 76.75 138 LEU A N 1
ATOM 1059 C CA . LEU A 1 138 ? -7.119 -7.420 19.456 1.00 76.75 138 LEU A CA 1
ATOM 1060 C C . LEU A 1 138 ? -5.789 -6.849 19.965 1.00 76.75 138 LEU A C 1
ATOM 1062 O O . LEU A 1 138 ? -5.441 -7.043 21.132 1.00 76.75 138 LEU A O 1
ATOM 1066 N N . CYS A 1 139 ? -5.045 -6.160 19.104 1.00 74.69 139 CYS A N 1
ATOM 1067 C CA . CYS A 1 139 ? -3.824 -5.435 19.461 1.00 74.69 139 CYS A CA 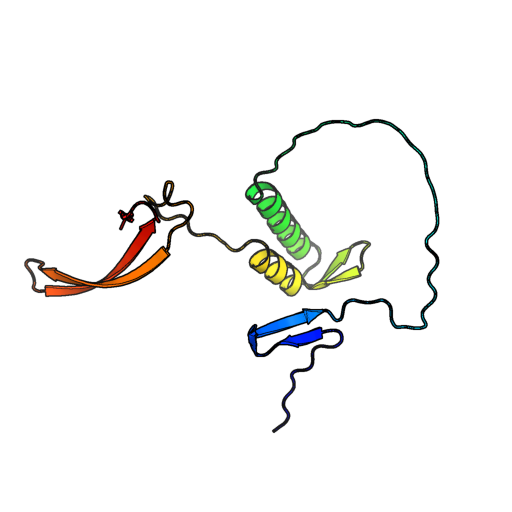1
ATOM 1068 C C . CYS A 1 139 ? -3.865 -4.021 18.869 1.00 74.69 139 CYS A C 1
ATOM 1070 O O . CYS A 1 139 ? -4.329 -3.842 17.739 1.00 74.69 139 CYS A O 1
ATOM 1072 N N . TYR A 1 140 ? -3.383 -3.049 19.640 1.00 69.50 140 TYR A N 1
ATOM 1073 C CA . TYR A 1 140 ? -3.365 -1.615 19.345 1.00 69.50 140 TYR A CA 1
ATOM 1074 C C . TYR A 1 140 ? -1.947 -1.054 19.498 1.00 69.50 140 TYR A C 1
ATOM 1076 O O . TYR A 1 140 ? -1.147 -1.688 20.229 1.00 69.50 140 TYR A O 1
#

Organism: NCBI:txid1293975

Foldseek 3Di:
DDPPDDDPQWDQDPVVRDIDGPDDDDVPDDDDDDDDDDDDDDDDDPPPDPVVVVLVVVVVVLVVQCVVPNQWHQDPVGIDGSVVVVVVSCVVPPPDDDDPPCPPAPPKDKDKDWDWDQDPVGTDIDIDIWIAHPVGDIDD

Sequence (140 aa):
MGRLTDLPGFYYDEEKNRYFPIKGPIPGSSSRPSSSASTSAPQKSDLKPTSAGIARFKTAKLLQARELYGNVITSGKGRFSFQEEYLKLQASQPMIWKYQGTERVADGALEQIRIDLDIPDGPIETDVLLTGGLNGSLCY

Solvent-accessible surface area (backbone atoms only — not comparable to full-atom values): 9407 Å² total; per-residue (Å²): 139,81,88,88,81,77,56,90,67,42,48,78,39,78,93,73,75,44,75,44,72,69,83,67,82,61,91,86,69,90,74,83,83,85,87,79,90,84,90,84,85,88,79,87,72,92,72,80,70,63,67,69,57,64,47,53,58,50,53,54,51,52,49,53,44,33,74,75,57,41,64,55,43,76,52,102,89,46,78,45,48,48,66,59,55,50,50,52,47,41,71,77,53,60,87,77,83,80,59,85,83,47,86,81,45,86,69,48,52,78,46,82,45,78,46,77,42,86,44,98,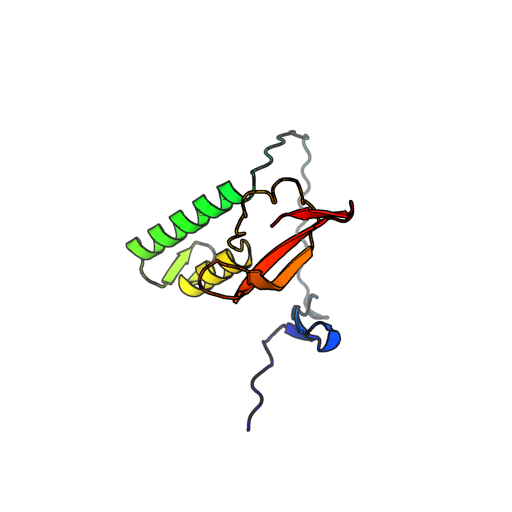93,46,75,43,80,43,82,45,63,40,36,35,28,90,86,72,50,74,47,109

pLDDT: mean 70.27, std 17.05, range [35.41, 93.56]

Mean predicted aligned error: 20.3 Å